Protein AF-A0A8J2TPW9-F1 (afdb_monomer_lite)

Foldseek 3Di:
DDDDPPDPQPQDQAPCNVLLVVLVVLCVVVVHDQQNLCVQLVHDPCPNVCCSSLVAPDDPVSSVSSQVSSVHDDDDDDDVPPDPPPPDPRPHSDHPPPPPPPPPPPDD

Organism: NCBI:txid1247562

Sequence (108 aa):
MTMKFNYPNKTRTDFLKDVVLLLIARRLELGITQDELNHTLGVADRLVSKWECGVRTPTSFHLYCWADALESMITITANDNSPPSISDEMEKAVNDNILFNVHHFTKE

pLDDT: mean 76.58, std 21.82, range [26.81, 97.94]

InterPro domains:
  IPR001387 Cro/C1-type, helix-turn-helix domain [PF01381] (25-70)
  IPR001387 Cro/C1-type, helix-turn-helix domain [PS50943] (23-59)
  IPR001387 Cro/C1-type, helix-turn-helix domain [cd00093] (23-71)
  IPR010982 Lambda repressor-like, DNA-binding domain superfamily [G3DSA:1.10.260.40] (22-75)
  IPR010982 Lambda repressor-like, DNA-binding domain superfamily [SSF47413] (18-71)

Structure (mmCIF, N/CA/C/O backbone):
data_AF-A0A8J2TPW9-F1
#
_entry.id   AF-A0A8J2TPW9-F1
#
loop_
_atom_site.group_PDB
_atom_site.id
_atom_site.type_symbol
_atom_site.label_atom_id
_atom_site.label_alt_id
_atom_site.label_comp_id
_atom_site.label_asym_id
_atom_site.label_entity_id
_atom_site.label_seq_id
_atom_site.pdbx_PDB_ins_code
_atom_site.Cartn_x
_atom_site.Cartn_y
_atom_site.Cartn_z
_atom_site.occupancy
_atom_site.B_iso_or_equiv
_atom_site.auth_seq_id
_atom_site.auth_comp_id
_atom_site.auth_asym_id
_atom_site.auth_atom_id
_atom_site.pdbx_PDB_model_num
ATOM 1 N N . MET A 1 1 ? 3.014 15.386 26.739 1.00 35.62 1 MET A N 1
ATOM 2 C CA . MET A 1 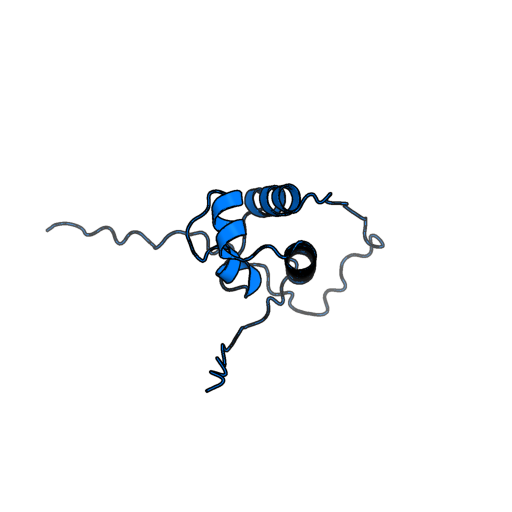1 ? 4.335 14.811 26.402 1.00 35.62 1 MET A CA 1
ATOM 3 C C . MET A 1 1 ? 4.252 14.230 25.003 1.00 35.62 1 MET A C 1
ATOM 5 O O . MET A 1 1 ? 3.612 13.206 24.820 1.00 35.62 1 MET A O 1
ATOM 9 N N . THR A 1 2 ? 4.821 14.906 24.010 1.00 35.25 2 THR A N 1
ATOM 10 C CA . THR A 1 2 ? 4.829 14.435 22.619 1.00 35.25 2 THR A CA 1
ATOM 11 C C . THR A 1 2 ? 6.065 13.558 22.442 1.00 35.25 2 THR A C 1
ATOM 13 O O . THR A 1 2 ? 7.175 14.073 22.316 1.00 35.25 2 THR A O 1
ATOM 16 N N . MET A 1 3 ? 5.903 12.236 22.528 1.00 33.81 3 MET A N 1
ATOM 17 C CA . MET A 1 3 ? 6.996 11.299 22.257 1.00 33.81 3 MET A CA 1
ATOM 18 C C . MET A 1 3 ? 7.374 11.401 20.776 1.00 33.81 3 MET A C 1
ATOM 20 O O . MET A 1 3 ? 6.643 10.940 19.903 1.00 33.81 3 MET A O 1
ATOM 24 N N . LYS A 1 4 ? 8.513 12.038 20.488 1.00 26.81 4 LYS A N 1
ATOM 25 C CA . LYS A 1 4 ? 9.141 12.000 19.167 1.00 26.81 4 LYS A CA 1
ATOM 26 C C . LYS A 1 4 ? 9.926 10.698 19.060 1.00 26.81 4 LYS A C 1
ATOM 28 O O . LYS A 1 4 ? 11.058 10.619 19.531 1.00 26.81 4 LYS A O 1
ATOM 33 N N . PHE A 1 5 ? 9.324 9.681 18.456 1.00 39.53 5 PHE A N 1
ATOM 34 C CA . PHE A 1 5 ? 10.060 8.484 18.077 1.00 39.53 5 PHE A CA 1
ATOM 35 C C . PHE A 1 5 ? 10.947 8.802 16.869 1.00 39.53 5 PHE A C 1
ATOM 37 O O . PHE A 1 5 ? 10.466 8.938 15.746 1.00 39.53 5 PHE A O 1
ATOM 44 N N . ASN A 1 6 ? 12.248 8.950 17.109 1.00 38.97 6 ASN A N 1
ATOM 45 C CA . ASN A 1 6 ? 13.246 9.013 16.049 1.00 38.97 6 ASN A CA 1
ATOM 46 C C . ASN A 1 6 ? 13.602 7.578 15.637 1.00 38.97 6 ASN A C 1
ATOM 48 O O . ASN A 1 6 ? 14.536 6.986 16.177 1.00 38.97 6 ASN A O 1
ATOM 52 N N . TYR A 1 7 ? 12.805 6.992 14.745 1.00 46.09 7 TYR A N 1
ATOM 53 C CA . TYR A 1 7 ? 13.157 5.724 14.113 1.00 46.09 7 TYR A CA 1
ATOM 54 C C . TYR A 1 7 ? 14.150 6.015 12.981 1.00 46.09 7 TYR A C 1
ATOM 56 O O . TYR A 1 7 ? 13.800 6.778 12.077 1.00 46.09 7 TYR A O 1
ATOM 64 N N . PRO A 1 8 ? 15.366 5.435 12.988 1.00 43.94 8 PRO A N 1
ATOM 65 C CA . PRO A 1 8 ? 16.301 5.539 11.875 1.00 43.94 8 PRO A CA 1
ATOM 66 C C . PRO A 1 8 ? 15.770 4.677 10.722 1.00 43.94 8 PRO A C 1
ATOM 68 O O . PRO A 1 8 ? 16.261 3.584 10.456 1.00 43.94 8 PRO A O 1
ATOM 71 N N . ASN A 1 9 ? 14.687 5.117 10.088 1.00 48.81 9 ASN A N 1
ATOM 72 C CA . ASN A 1 9 ? 14.089 4.402 8.977 1.00 48.81 9 ASN A CA 1
ATOM 73 C C . ASN A 1 9 ? 15.014 4.583 7.774 1.00 48.81 9 ASN A C 1
ATOM 75 O O . ASN A 1 9 ? 15.063 5.659 7.178 1.00 48.81 9 ASN A O 1
ATOM 79 N N . LYS A 1 10 ? 15.752 3.531 7.409 1.00 56.75 10 LYS A N 1
ATOM 80 C CA . LYS A 1 10 ? 16.218 3.382 6.030 1.00 56.75 10 LYS A CA 1
ATOM 81 C C . LYS A 1 10 ? 14.963 3.344 5.158 1.00 56.75 10 LYS A C 1
ATOM 83 O O . LYS A 1 10 ? 14.306 2.316 5.068 1.00 56.75 10 LYS A O 1
ATOM 88 N N . THR A 1 11 ? 14.593 4.469 4.562 1.00 61.19 11 THR A N 1
ATOM 89 C CA . THR A 1 11 ? 13.553 4.494 3.533 1.00 61.19 11 THR A CA 1
ATOM 90 C C . THR A 1 11 ? 13.990 3.569 2.400 1.00 61.19 11 THR A C 1
ATOM 92 O O . THR A 1 11 ? 15.140 3.650 1.971 1.00 61.19 11 THR A O 1
ATOM 95 N N . ARG A 1 12 ? 13.100 2.684 1.931 1.00 74.88 12 ARG A N 1
ATOM 96 C CA . ARG A 1 12 ? 13.381 1.776 0.810 1.00 74.88 12 ARG A CA 1
ATOM 97 C C . ARG A 1 12 ? 13.914 2.571 -0.391 1.00 74.88 12 ARG A C 1
ATOM 99 O O . ARG A 1 12 ? 13.319 3.579 -0.768 1.00 74.88 12 ARG A O 1
ATOM 106 N N . THR A 1 13 ? 15.030 2.130 -0.964 1.00 78.50 13 THR A N 1
ATOM 107 C CA . THR A 1 13 ? 15.717 2.755 -2.114 1.00 78.50 13 THR A CA 1
ATOM 108 C C . THR A 1 13 ? 15.672 1.898 -3.379 1.00 78.50 13 THR A C 1
ATOM 110 O O . THR A 1 13 ? 16.090 2.361 -4.435 1.00 78.50 13 THR A O 1
ATOM 113 N N . ASP A 1 14 ? 15.156 0.672 -3.284 1.00 79.69 14 ASP A N 1
ATOM 114 C CA . ASP A 1 14 ? 15.061 -0.270 -4.399 1.00 79.69 14 ASP A CA 1
ATOM 115 C C . ASP A 1 14 ? 13.830 -0.042 -5.297 1.00 79.69 14 ASP A C 1
ATOM 117 O O . ASP A 1 14 ? 12.999 0.834 -5.053 1.00 79.69 14 ASP A O 1
ATOM 121 N N . PHE A 1 15 ? 13.700 -0.880 -6.332 1.00 82.19 15 PHE A N 1
ATOM 122 C CA . PHE A 1 15 ? 12.615 -0.854 -7.322 1.00 82.19 15 PHE A CA 1
ATOM 123 C C . PHE A 1 15 ? 11.197 -0.806 -6.720 1.00 82.19 15 PHE A C 1
ATOM 125 O O . PHE A 1 15 ? 10.297 -0.226 -7.322 1.00 82.19 15 PHE A O 1
ATOM 132 N N . LEU A 1 16 ? 10.969 -1.391 -5.539 1.00 85.75 16 LEU A N 1
ATOM 133 C CA . LEU A 1 16 ? 9.648 -1.411 -4.904 1.00 85.75 16 LEU A CA 1
ATOM 134 C C . LEU A 1 16 ? 9.323 -0.133 -4.130 1.00 85.75 16 LEU A C 1
ATOM 136 O O . LEU A 1 16 ? 8.201 -0.014 -3.640 1.00 85.75 16 LEU A O 1
ATOM 140 N N . LYS A 1 17 ? 10.262 0.814 -3.998 1.00 86.19 17 LYS A N 1
ATOM 141 C CA . LYS A 1 17 ? 10.051 2.070 -3.266 1.00 86.19 17 LYS A CA 1
ATOM 142 C C . LYS A 1 17 ? 8.752 2.755 -3.685 1.00 86.19 17 LYS A C 1
ATOM 144 O O . LYS A 1 17 ? 7.906 3.015 -2.833 1.00 86.19 17 LYS A O 1
ATOM 149 N N . ASP A 1 18 ? 8.584 3.008 -4.978 1.00 88.56 18 ASP A N 1
ATOM 150 C CA . ASP A 1 18 ? 7.438 3.774 -5.475 1.00 88.56 18 ASP A CA 1
ATOM 151 C C . ASP A 1 18 ? 6.133 2.985 -5.326 1.00 88.56 18 ASP A C 1
ATOM 153 O O . ASP A 1 18 ? 5.118 3.539 -4.910 1.00 88.56 18 ASP A O 1
ATOM 157 N N . VAL A 1 19 ? 6.176 1.668 -5.552 1.00 91.56 19 VAL A N 1
ATOM 158 C CA . VAL A 1 19 ? 5.028 0.772 -5.341 1.00 91.56 19 VAL A CA 1
ATOM 159 C C . VAL A 1 19 ? 4.566 0.809 -3.881 1.00 91.56 19 VAL A C 1
ATOM 161 O O . VAL A 1 19 ? 3.383 0.996 -3.610 1.00 91.56 19 VAL A O 1
ATOM 164 N N . VAL A 1 20 ? 5.493 0.670 -2.929 1.00 92.38 20 VAL A N 1
ATOM 165 C CA . VAL A 1 20 ? 5.178 0.691 -1.493 1.00 92.38 20 VAL A CA 1
ATOM 166 C C . VAL A 1 20 ? 4.649 2.063 -1.070 1.00 92.38 20 VAL A C 1
ATOM 168 O O . VAL A 1 20 ? 3.680 2.126 -0.319 1.00 92.38 20 VAL A O 1
ATOM 171 N N . LEU A 1 21 ? 5.221 3.161 -1.575 1.00 91.62 21 LEU A N 1
ATOM 172 C CA . LEU A 1 21 ? 4.736 4.512 -1.271 1.00 91.62 21 LEU A CA 1
ATOM 173 C C . LEU A 1 21 ? 3.301 4.745 -1.759 1.00 91.62 21 LEU A C 1
ATOM 175 O O . LEU A 1 21 ? 2.510 5.339 -1.027 1.00 91.62 21 LEU A O 1
ATOM 179 N N . LEU A 1 22 ? 2.947 4.246 -2.947 1.00 94.44 22 LEU A N 1
ATOM 180 C CA . LEU A 1 22 ? 1.577 4.321 -3.465 1.00 94.44 22 LEU A CA 1
ATOM 181 C C . LEU A 1 22 ? 0.591 3.540 -2.584 1.00 94.44 22 LEU A C 1
ATOM 183 O O . LEU A 1 22 ? -0.478 4.053 -2.257 1.00 94.44 22 LEU A O 1
ATOM 187 N N . LEU A 1 23 ? 0.963 2.335 -2.138 1.00 95.94 23 LEU A N 1
ATOM 188 C CA . LEU A 1 23 ? 0.131 1.525 -1.239 1.00 95.94 23 LEU A CA 1
ATOM 189 C C . LEU A 1 23 ? -0.035 2.177 0.145 1.00 95.94 23 LEU A C 1
ATOM 191 O O . LEU A 1 23 ? -1.135 2.174 0.698 1.00 95.94 23 LEU A O 1
ATOM 195 N N . ILE A 1 24 ? 1.024 2.788 0.691 1.00 95.88 24 ILE A N 1
ATOM 196 C CA . ILE A 1 24 ? 0.957 3.553 1.949 1.00 95.88 24 ILE A CA 1
ATOM 197 C C . ILE A 1 24 ? 0.007 4.738 1.803 1.00 95.88 24 ILE A C 1
ATOM 199 O O . ILE A 1 24 ? -0.864 4.931 2.651 1.00 95.88 24 ILE A O 1
ATOM 203 N N . ALA A 1 25 ? 0.171 5.531 0.741 1.00 95.50 25 ALA A N 1
ATOM 204 C CA . ALA A 1 25 ? -0.677 6.688 0.486 1.00 95.50 25 ALA A CA 1
ATOM 205 C C . ALA A 1 25 ? -2.148 6.268 0.413 1.00 95.50 25 ALA A C 1
ATOM 207 O O . ALA A 1 25 ? -2.983 6.829 1.121 1.00 95.50 25 ALA A O 1
ATOM 208 N N . ARG A 1 26 ? -2.442 5.197 -0.331 1.00 97.56 26 ARG A N 1
ATOM 209 C CA . ARG A 1 26 ? -3.798 4.668 -0.450 1.00 97.56 26 ARG A CA 1
ATOM 210 C C . ARG A 1 26 ? -4.373 4.175 0.879 1.00 97.56 26 ARG A C 1
ATOM 212 O O . ARG A 1 26 ? -5.523 4.465 1.193 1.00 97.56 26 ARG A O 1
ATOM 219 N N . ARG A 1 27 ? -3.582 3.471 1.694 1.00 97.75 27 ARG A N 1
ATOM 220 C CA . ARG A 1 27 ? -4.000 3.060 3.045 1.00 97.75 27 ARG A CA 1
ATOM 221 C C . ARG A 1 27 ? -4.384 4.271 3.900 1.00 97.75 27 ARG A C 1
ATOM 223 O O . ARG A 1 27 ? -5.397 4.234 4.595 1.00 97.75 27 ARG A O 1
ATOM 230 N N . LEU A 1 28 ? -3.576 5.330 3.851 1.00 96.44 28 LEU A N 1
ATOM 231 C CA . LEU A 1 28 ? -3.822 6.562 4.600 1.00 96.44 28 LEU A CA 1
ATOM 232 C C . LEU A 1 28 ? -5.076 7.300 4.106 1.00 96.44 28 LEU A C 1
ATOM 234 O O . LEU A 1 28 ? -5.823 7.806 4.938 1.00 96.44 28 LEU A O 1
ATOM 238 N N . GLU A 1 29 ? -5.342 7.319 2.797 1.00 97.94 29 GLU A N 1
ATOM 239 C CA . GLU A 1 29 ? -6.585 7.867 2.224 1.00 97.94 29 GLU A CA 1
ATOM 240 C C . GLU A 1 29 ? -7.836 7.145 2.735 1.00 97.94 29 GLU A C 1
ATOM 242 O O . GLU A 1 29 ? -8.849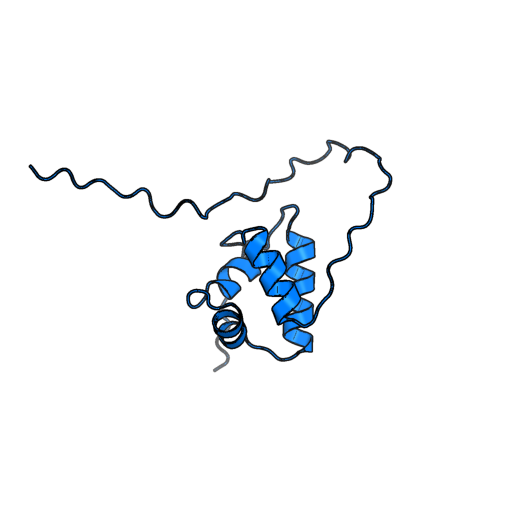 7.783 3.010 1.00 97.94 29 GLU A O 1
ATOM 247 N N . LEU A 1 30 ? -7.757 5.820 2.884 1.00 97.38 30 LEU A N 1
ATOM 248 C CA . LEU A 1 30 ? -8.841 4.996 3.421 1.00 97.38 30 LEU A CA 1
ATOM 249 C C . LEU A 1 30 ? -8.957 5.072 4.953 1.00 97.38 30 LEU A C 1
ATOM 251 O O . LEU A 1 30 ? -9.901 4.531 5.521 1.00 97.38 30 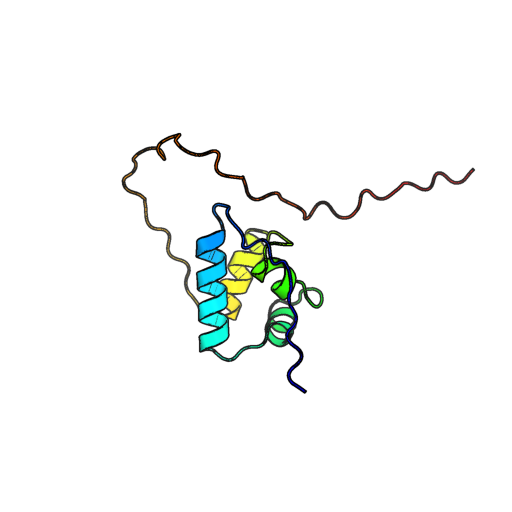LEU A O 1
ATOM 255 N N . GLY A 1 31 ? -8.010 5.722 5.638 1.00 97.50 31 GLY A N 1
ATOM 256 C CA . GLY A 1 31 ? -7.992 5.817 7.099 1.00 97.50 31 GLY A CA 1
ATOM 257 C C . GLY A 1 31 ? -7.701 4.494 7.817 1.00 97.50 31 GLY A C 1
ATOM 258 O O . GLY A 1 31 ? -7.924 4.405 9.021 1.00 97.50 31 GLY A O 1
ATOM 259 N N . ILE A 1 32 ? -7.191 3.485 7.105 1.00 97.06 32 ILE A N 1
ATOM 260 C CA . ILE A 1 32 ? -6.906 2.149 7.643 1.00 97.06 32 ILE A CA 1
ATOM 261 C C . ILE A 1 32 ? -5.571 2.175 8.398 1.00 97.06 32 ILE A C 1
ATOM 263 O O . ILE A 1 32 ? -4.557 2.673 7.900 1.00 97.06 32 ILE A O 1
ATOM 267 N N . THR A 1 33 ? -5.519 1.620 9.602 1.00 97.38 33 THR A N 1
ATOM 268 C CA . THR A 1 33 ? -4.284 1.477 10.386 1.00 97.38 33 THR A CA 1
ATOM 269 C C . THR A 1 33 ? -3.419 0.312 9.889 1.00 97.38 33 THR A C 1
ATOM 271 O O . THR A 1 33 ? -3.871 -0.583 9.178 1.00 97.38 33 THR A O 1
ATOM 274 N N . GLN A 1 34 ? -2.137 0.293 10.271 1.00 96.44 34 GLN A N 1
ATOM 275 C CA . GLN A 1 34 ? -1.248 -0.827 9.930 1.00 96.44 34 GLN A CA 1
ATOM 276 C C . GLN A 1 34 ? -1.731 -2.159 10.535 1.00 96.44 34 GLN A C 1
ATOM 278 O O . GLN A 1 34 ? -1.562 -3.200 9.904 1.00 96.44 34 GLN A O 1
ATOM 283 N N . ASP A 1 35 ? -2.331 -2.134 11.730 1.00 96.94 35 ASP A N 1
ATOM 284 C CA . ASP A 1 35 ? -2.836 -3.335 12.407 1.00 96.94 35 ASP A CA 1
ATOM 285 C C . ASP A 1 35 ? -4.130 -3.853 11.776 1.00 96.94 35 ASP A C 1
ATOM 287 O O . ASP A 1 35 ? -4.232 -5.049 11.504 1.00 96.94 35 ASP A O 1
ATOM 291 N N . GLU A 1 36 ? -5.069 -2.968 11.432 1.00 97.62 36 GLU A N 1
ATOM 292 C CA . GLU A 1 36 ? -6.263 -3.351 10.666 1.00 97.62 36 GLU A CA 1
ATOM 293 C C . GLU A 1 36 ? -5.885 -3.982 9.325 1.00 97.62 36 GLU A C 1
ATOM 295 O O . GLU A 1 36 ? -6.466 -4.992 8.919 1.00 97.62 36 GLU A O 1
ATOM 300 N N . LEU A 1 37 ? -4.862 -3.444 8.655 1.00 97.62 37 LEU A N 1
ATOM 301 C CA . LEU A 1 37 ? -4.370 -4.028 7.417 1.00 97.62 37 LEU A CA 1
ATOM 302 C C . LEU A 1 37 ? -3.671 -5.380 7.644 1.00 97.62 37 LEU A C 1
ATOM 304 O O . LEU A 1 37 ? -3.894 -6.293 6.854 1.00 97.62 37 LEU A O 1
ATOM 308 N N . ASN A 1 38 ? -2.884 -5.559 8.717 1.00 97.19 38 ASN A N 1
ATOM 309 C CA . ASN A 1 38 ? -2.312 -6.875 9.052 1.00 97.19 38 ASN A CA 1
ATOM 310 C C . ASN A 1 38 ? -3.422 -7.933 9.171 1.00 97.19 38 ASN A C 1
ATOM 312 O O . ASN A 1 38 ? -3.305 -9.022 8.610 1.00 97.19 38 ASN A O 1
ATOM 316 N N . HIS A 1 39 ? -4.512 -7.593 9.865 1.00 96.62 39 HIS A N 1
ATOM 317 C CA . HIS A 1 39 ? -5.659 -8.482 10.043 1.00 96.62 39 HIS A CA 1
ATOM 318 C C . HIS A 1 39 ? -6.400 -8.749 8.734 1.00 96.62 39 HIS A C 1
ATOM 320 O O . HIS A 1 39 ? -6.708 -9.901 8.438 1.00 96.62 39 HIS A O 1
ATOM 326 N N . THR A 1 40 ? -6.621 -7.715 7.922 1.00 96.56 40 THR A N 1
ATOM 327 C CA . THR A 1 40 ? -7.278 -7.841 6.611 1.00 96.56 40 THR A CA 1
ATOM 328 C C . THR A 1 40 ? -6.487 -8.756 5.675 1.00 96.56 40 THR A C 1
ATOM 330 O O . THR A 1 40 ? -7.063 -9.587 4.980 1.00 96.56 40 THR A O 1
ATOM 333 N N . LEU A 1 41 ? -5.156 -8.657 5.698 1.00 95.75 41 LEU A N 1
ATOM 334 C CA . LEU A 1 41 ? -4.265 -9.498 4.897 1.00 95.75 41 LEU A CA 1
ATOM 335 C C . LEU A 1 41 ? -4.037 -10.896 5.489 1.00 95.75 41 LEU A C 1
ATOM 337 O O . LEU A 1 41 ? -3.423 -11.735 4.831 1.00 95.75 41 LEU A O 1
ATOM 341 N N . GLY A 1 42 ? -4.485 -11.154 6.721 1.00 94.88 42 GLY A N 1
ATOM 342 C CA . GLY A 1 42 ? -4.231 -12.415 7.418 1.00 94.88 42 GLY A CA 1
ATOM 343 C C . GLY A 1 42 ? -2.745 -12.669 7.696 1.00 94.88 42 GLY A C 1
ATOM 344 O O . GLY A 1 42 ? -2.305 -13.819 7.693 1.00 94.88 42 GLY A O 1
ATOM 345 N N . VAL A 1 43 ? -1.957 -11.609 7.906 1.00 94.88 43 VAL A N 1
ATOM 346 C CA . VAL A 1 43 ? -0.512 -11.700 8.159 1.00 94.88 43 VAL A CA 1
ATOM 347 C C . VAL A 1 43 ? -0.163 -11.443 9.623 1.00 94.88 43 VAL A C 1
ATOM 349 O O . VAL A 1 43 ? -0.966 -10.933 10.398 1.00 94.88 43 VAL A O 1
ATOM 352 N N . ALA A 1 44 ? 1.066 -11.800 10.005 1.00 93.19 44 ALA A N 1
ATOM 353 C CA . ALA A 1 44 ? 1.563 -11.585 11.359 1.00 93.19 44 ALA A CA 1
ATOM 354 C C . ALA A 1 44 ? 1.584 -10.097 11.750 1.00 93.19 44 ALA A C 1
ATOM 356 O O . ALA A 1 44 ? 1.864 -9.223 10.924 1.00 93.19 44 ALA A O 1
ATOM 357 N N . ASP A 1 45 ? 1.392 -9.828 13.041 1.00 90.81 45 ASP A N 1
ATOM 358 C CA . ASP A 1 45 ? 1.425 -8.474 13.587 1.00 90.81 45 ASP A CA 1
ATOM 359 C C . ASP A 1 45 ? 2.724 -7.738 13.226 1.00 90.81 45 ASP A C 1
ATOM 361 O O . ASP A 1 45 ? 3.832 -8.296 13.231 1.00 90.81 45 ASP A O 1
ATOM 365 N N . ARG A 1 46 ? 2.588 -6.439 12.941 1.00 90.00 46 ARG A N 1
ATOM 366 C CA . ARG A 1 46 ? 3.673 -5.532 12.527 1.00 90.00 46 ARG A CA 1
ATOM 367 C C . ARG A 1 46 ? 4.352 -5.903 11.205 1.00 90.00 46 ARG A C 1
ATOM 369 O O . ARG A 1 46 ? 5.374 -5.292 10.883 1.00 90.00 46 ARG A O 1
ATOM 376 N N . LEU A 1 47 ? 3.842 -6.865 10.430 1.00 92.50 47 LEU A N 1
ATOM 377 C CA . LEU A 1 47 ? 4.452 -7.211 9.147 1.00 92.50 47 LEU A CA 1
ATOM 378 C C . LEU A 1 47 ? 4.295 -6.079 8.127 1.00 92.50 47 LEU A C 1
ATOM 380 O O . LEU A 1 47 ? 5.293 -5.684 7.528 1.00 92.50 47 LEU A O 1
ATOM 384 N N . VAL A 1 48 ? 3.105 -5.475 8.033 1.00 94.31 48 VAL A N 1
ATOM 385 C CA . VAL A 1 48 ? 2.862 -4.270 7.221 1.00 94.31 48 VAL A CA 1
ATOM 386 C C . VAL A 1 48 ? 3.823 -3.149 7.612 1.00 94.31 48 VAL A C 1
ATOM 388 O O . VAL A 1 48 ? 4.476 -2.577 6.750 1.00 94.31 48 VAL A O 1
ATOM 391 N N . SER A 1 49 ? 4.000 -2.886 8.911 1.00 91.75 49 SER A N 1
ATOM 392 C CA . SER A 1 49 ? 4.935 -1.859 9.398 1.00 91.75 49 SER A CA 1
ATOM 393 C C . SER A 1 49 ? 6.361 -2.083 8.877 1.00 91.75 49 SER A C 1
ATOM 395 O O . SER A 1 49 ? 7.002 -1.150 8.398 1.00 91.75 49 SER A O 1
ATOM 397 N N . LYS A 1 50 ? 6.836 -3.340 8.891 1.00 89.25 50 LYS A N 1
ATOM 398 C CA . LYS A 1 50 ? 8.154 -3.718 8.352 1.00 89.25 50 LYS A CA 1
ATOM 399 C C . LYS A 1 50 ? 8.240 -3.555 6.835 1.00 89.25 50 LYS A C 1
ATOM 401 O O . LYS A 1 50 ? 9.317 -3.234 6.338 1.00 89.25 50 LYS A O 1
ATOM 406 N N . TRP A 1 51 ? 7.152 -3.792 6.105 1.00 92.12 51 TRP A N 1
ATOM 407 C CA . TRP A 1 51 ? 7.106 -3.534 4.666 1.00 92.12 51 TRP A CA 1
ATOM 408 C C . TRP A 1 51 ? 7.162 -2.037 4.365 1.00 92.12 51 TRP A C 1
ATOM 410 O O . TRP A 1 51 ? 7.980 -1.618 3.546 1.00 92.12 51 TRP A O 1
ATOM 420 N N . GLU A 1 52 ? 6.364 -1.231 5.070 1.00 91.50 52 GLU A N 1
ATOM 421 C CA . GLU A 1 52 ? 6.291 0.221 4.874 1.00 91.50 52 GLU A CA 1
ATOM 422 C C . GLU A 1 52 ? 7.625 0.919 5.160 1.00 91.50 52 GLU A C 1
ATOM 424 O O . GLU A 1 52 ? 8.012 1.836 4.438 1.00 91.50 52 GLU A O 1
ATOM 429 N N . CYS A 1 53 ? 8.367 0.467 6.176 1.00 85.38 53 CYS A N 1
ATOM 430 C CA . CYS A 1 53 ? 9.688 1.013 6.495 1.00 85.38 53 CYS A CA 1
ATOM 431 C C . CYS A 1 53 ? 10.848 0.309 5.775 1.00 85.38 53 CYS A C 1
ATOM 433 O O . CYS A 1 53 ? 12.004 0.599 6.068 1.00 85.38 53 CYS A O 1
ATOM 435 N N . GLY A 1 54 ? 10.571 -0.624 4.856 1.00 82.00 54 GLY A N 1
ATOM 436 C CA . GLY A 1 54 ? 11.600 -1.310 4.068 1.00 82.00 54 GLY A CA 1
ATOM 437 C C . GLY A 1 54 ? 12.461 -2.316 4.841 1.00 82.00 54 GLY A C 1
ATOM 438 O O . GLY A 1 54 ? 13.393 -2.870 4.270 1.00 82.00 54 GLY A O 1
ATOM 439 N N . VAL A 1 55 ? 12.145 -2.597 6.110 1.00 84.62 55 VAL A N 1
ATOM 440 C CA . VAL A 1 55 ? 12.822 -3.625 6.921 1.00 84.62 55 VAL A CA 1
ATOM 441 C C . VAL A 1 55 ? 12.573 -5.027 6.377 1.00 84.62 55 VAL A C 1
ATOM 443 O O . VAL A 1 55 ? 13.421 -5.893 6.565 1.00 84.62 55 VAL A O 1
ATOM 446 N N . ARG A 1 56 ? 11.410 -5.254 5.751 1.00 86.12 56 ARG A N 1
ATOM 447 C CA . ARG A 1 56 ? 11.051 -6.504 5.072 1.00 86.12 56 ARG A CA 1
ATOM 448 C C . ARG A 1 56 ? 10.562 -6.246 3.661 1.00 86.12 56 ARG A C 1
ATOM 450 O O . ARG A 1 56 ? 9.885 -5.249 3.409 1.00 86.12 56 ARG A O 1
ATOM 457 N N . THR A 1 57 ? 10.863 -7.165 2.752 1.00 87.88 57 THR A N 1
ATOM 458 C CA . THR A 1 57 ? 10.345 -7.144 1.383 1.00 87.88 57 THR A CA 1
ATOM 459 C C . THR A 1 57 ? 9.092 -8.015 1.272 1.00 87.88 57 THR A C 1
ATOM 461 O O . THR A 1 57 ? 9.160 -9.222 1.536 1.00 87.88 57 THR A O 1
ATOM 464 N N . PRO A 1 58 ? 7.931 -7.441 0.893 1.00 90.44 58 PRO A N 1
ATOM 465 C CA . PRO A 1 58 ? 6.750 -8.244 0.613 1.00 90.44 58 PRO A CA 1
ATOM 466 C C . PRO A 1 58 ? 7.017 -9.152 -0.591 1.00 90.44 58 PRO A C 1
ATOM 468 O O . PRO A 1 58 ? 7.705 -8.779 -1.542 1.00 90.44 58 PRO A O 1
ATOM 471 N N . THR A 1 59 ? 6.460 -10.360 -0.562 1.00 91.06 59 THR A N 1
ATOM 472 C CA . THR A 1 59 ? 6.436 -11.215 -1.755 1.00 91.06 59 THR A CA 1
ATOM 473 C C . THR A 1 59 ? 5.509 -10.597 -2.805 1.00 91.06 59 THR A C 1
ATOM 475 O O . THR A 1 59 ? 4.647 -9.778 -2.481 1.00 91.06 59 THR A O 1
ATOM 478 N N . SER A 1 60 ? 5.631 -11.018 -4.065 1.00 90.00 60 SER A N 1
ATOM 479 C CA . SER A 1 60 ? 4.711 -10.586 -5.128 1.00 90.00 60 SER A CA 1
ATOM 480 C C . SER A 1 60 ? 3.248 -10.906 -4.800 1.00 90.00 60 SER A C 1
ATOM 482 O O . SER A 1 60 ? 2.371 -10.084 -5.045 1.00 90.00 60 SER A O 1
ATOM 484 N N . PHE A 1 61 ? 2.993 -12.062 -4.181 1.00 93.25 61 PHE A N 1
ATOM 485 C CA . PHE A 1 61 ? 1.665 -12.432 -3.692 1.00 93.25 61 PHE A CA 1
ATOM 486 C C . PHE A 1 61 ? 1.143 -11.444 -2.639 1.00 93.25 61 PHE A C 1
ATOM 488 O O . PHE A 1 61 ? 0.026 -10.956 -2.763 1.00 93.25 61 PHE A O 1
ATOM 495 N N . HIS A 1 62 ? 1.965 -11.080 -1.647 1.00 94.44 62 HIS A N 1
ATOM 496 C CA . HIS A 1 62 ? 1.562 -10.099 -0.637 1.00 94.44 62 HIS A CA 1
ATOM 497 C C . HIS A 1 62 ? 1.306 -8.711 -1.233 1.00 94.44 62 HIS A C 1
ATOM 499 O O . HIS A 1 62 ? 0.383 -8.042 -0.788 1.00 94.44 62 HIS A O 1
ATOM 505 N N . LEU A 1 63 ? 2.069 -8.286 -2.247 1.00 93.94 63 LEU A N 1
ATOM 506 C CA . LEU A 1 63 ? 1.802 -7.024 -2.951 1.00 93.94 63 LEU A CA 1
ATOM 507 C C . LEU A 1 63 ? 0.435 -7.033 -3.645 1.00 93.94 63 LEU A C 1
ATOM 509 O O . LEU A 1 63 ? -0.288 -6.043 -3.570 1.00 93.94 63 LEU A O 1
ATOM 513 N N . TYR A 1 64 ? 0.067 -8.151 -4.278 1.00 94.44 64 TYR A N 1
ATOM 514 C CA . TYR A 1 64 ? -1.253 -8.314 -4.888 1.00 94.44 64 TYR A CA 1
ATOM 515 C C . TYR A 1 64 ? -2.370 -8.241 -3.840 1.00 94.44 64 TYR A C 1
ATOM 517 O O . TYR A 1 64 ? -3.289 -7.439 -3.984 1.00 94.44 64 TYR A O 1
ATOM 525 N N . CYS A 1 65 ? -2.260 -9.014 -2.754 1.00 96.25 65 CYS A N 1
ATOM 526 C CA . CYS A 1 65 ? -3.249 -8.992 -1.674 1.00 96.25 65 CYS A CA 1
ATOM 527 C C . CYS A 1 65 ? -3.350 -7.618 -1.004 1.00 96.25 65 CYS A C 1
ATOM 529 O O . CYS A 1 65 ? -4.437 -7.203 -0.621 1.00 96.25 65 CYS A O 1
ATOM 531 N N . TRP A 1 66 ? -2.234 -6.898 -0.874 1.00 96.94 66 TRP A N 1
ATOM 532 C CA . TRP A 1 66 ? -2.224 -5.544 -0.328 1.00 96.94 66 TRP A CA 1
ATOM 533 C C . TRP A 1 66 ? -3.009 -4.578 -1.218 1.00 96.94 66 TRP A C 1
ATOM 535 O O . TRP A 1 66 ? -3.864 -3.859 -0.712 1.00 96.94 66 TRP A O 1
ATOM 545 N N . ALA A 1 67 ? -2.785 -4.586 -2.533 1.00 97.06 67 ALA A N 1
ATOM 546 C CA . ALA A 1 67 ? -3.562 -3.745 -3.443 1.00 97.06 67 ALA A CA 1
ATOM 547 C C . ALA A 1 67 ? -5.065 -4.079 -3.405 1.00 97.06 67 ALA A C 1
ATOM 549 O O . ALA A 1 67 ? -5.887 -3.166 -3.328 1.00 97.06 67 ALA A O 1
ATOM 550 N N . ASP A 1 68 ? -5.411 -5.368 -3.391 1.00 96.88 68 ASP A N 1
ATOM 551 C CA . ASP A 1 68 ? -6.797 -5.844 -3.304 1.00 96.88 68 ASP A CA 1
ATOM 552 C C . ASP A 1 68 ? -7.480 -5.394 -1.998 1.00 96.88 68 ASP A C 1
ATOM 554 O O . ASP A 1 68 ? -8.552 -4.793 -2.028 1.00 96.88 68 ASP A O 1
ATOM 558 N N . ALA A 1 69 ? -6.804 -5.552 -0.853 1.00 97.38 69 ALA A N 1
ATOM 559 C CA . ALA A 1 69 ? -7.291 -5.109 0.458 1.00 97.38 69 ALA A CA 1
ATOM 560 C C . ALA A 1 69 ? -7.477 -3.586 0.578 1.00 97.38 69 ALA A C 1
ATOM 562 O O . ALA A 1 69 ? -8.165 -3.115 1.481 1.00 97.38 69 ALA A O 1
ATOM 563 N N . LEU A 1 70 ? -6.851 -2.811 -0.310 1.00 97.56 70 LEU A N 1
ATOM 564 C CA . LEU A 1 70 ? -6.996 -1.359 -0.402 1.00 97.56 70 LEU A CA 1
ATOM 565 C C . LEU A 1 70 ? -7.947 -0.931 -1.529 1.00 97.56 70 LEU A C 1
ATOM 567 O O . LEU A 1 70 ? -7.898 0.224 -1.973 1.00 97.56 70 LEU A O 1
ATOM 571 N N . GLU A 1 71 ? -8.771 -1.857 -2.025 1.00 96.56 71 GLU A N 1
ATOM 572 C CA . GLU A 1 71 ? -9.759 -1.629 -3.084 1.00 96.56 71 GLU A CA 1
ATOM 573 C C . GLU A 1 71 ? -9.129 -0.957 -4.313 1.00 96.56 71 GLU A C 1
ATOM 575 O O . GLU A 1 71 ? -9.644 0.020 -4.863 1.00 96.56 71 GLU A O 1
ATOM 580 N N . SER A 1 72 ? -7.938 -1.427 -4.691 1.00 95.88 72 SER A N 1
ATOM 581 C CA . SER A 1 72 ? -7.097 -0.790 -5.702 1.00 95.88 72 SER A CA 1
ATOM 582 C C . SER A 1 72 ? -6.784 -1.721 -6.866 1.00 95.88 72 SER A C 1
ATOM 584 O O . SER A 1 72 ? -6.649 -2.932 -6.717 1.00 95.88 72 SER A O 1
ATOM 586 N N . MET A 1 73 ? -6.615 -1.129 -8.048 1.00 93.56 73 MET A N 1
ATOM 587 C CA . MET A 1 73 ? -6.200 -1.821 -9.267 1.00 93.56 73 MET A CA 1
ATOM 588 C C . MET A 1 73 ? -4.715 -1.567 -9.538 1.00 93.56 73 MET A C 1
ATOM 590 O O . MET A 1 73 ? -4.256 -0.428 -9.473 1.00 93.56 73 MET A O 1
ATOM 594 N N . ILE A 1 74 ? -3.974 -2.619 -9.890 1.00 91.12 74 ILE A N 1
ATOM 595 C CA . ILE A 1 74 ? -2.583 -2.510 -10.344 1.00 91.12 74 ILE A CA 1
ATOM 596 C C . ILE A 1 74 ? -2.563 -2.376 -11.870 1.00 91.12 74 ILE A C 1
ATOM 598 O O . ILE A 1 74 ? -3.103 -3.227 -12.575 1.00 91.12 74 ILE A O 1
ATOM 602 N N . THR A 1 75 ? -1.875 -1.350 -12.374 1.00 90.81 75 THR A N 1
ATOM 603 C CA . THR A 1 75 ? -1.646 -1.134 -13.810 1.00 90.81 75 THR A CA 1
ATOM 604 C C . THR A 1 75 ? -0.164 -1.286 -14.131 1.00 90.81 75 THR A C 1
ATOM 606 O O . THR A 1 75 ? 0.689 -0.776 -13.406 1.00 90.81 75 THR A O 1
ATOM 609 N N . ILE A 1 76 ? 0.146 -1.965 -15.237 1.00 87.00 76 ILE A N 1
ATOM 610 C CA . ILE A 1 76 ? 1.505 -2.072 -15.774 1.00 87.00 76 ILE A CA 1
ATOM 611 C C . ILE A 1 76 ? 1.615 -1.130 -16.968 1.00 87.00 76 ILE A C 1
ATOM 613 O O . ILE A 1 76 ? 0.899 -1.288 -17.956 1.00 87.00 76 ILE A O 1
ATOM 617 N N . THR A 1 77 ? 2.541 -0.181 -16.885 1.00 85.19 77 THR A N 1
ATOM 618 C CA . THR A 1 77 ? 2.856 0.740 -17.978 1.00 85.19 77 THR A CA 1
ATOM 619 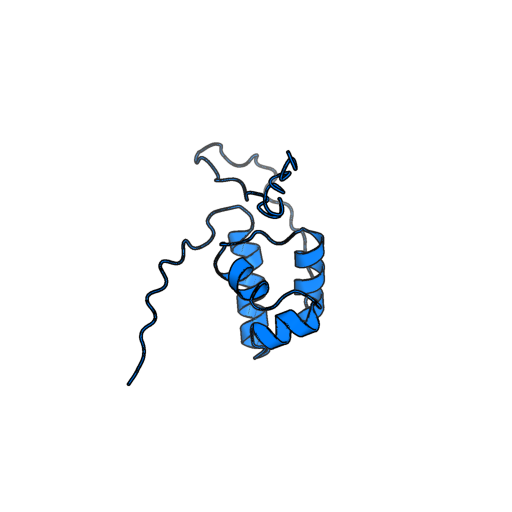C C . THR A 1 77 ? 4.257 0.425 -18.476 1.00 85.19 77 THR A C 1
ATOM 621 O O . THR A 1 77 ? 5.190 0.340 -17.676 1.00 85.19 77 THR A O 1
ATOM 624 N N . ALA A 1 78 ? 4.410 0.229 -19.787 1.00 82.88 78 ALA A N 1
ATOM 625 C CA . ALA A 1 78 ? 5.734 0.091 -20.377 1.00 82.88 78 ALA A CA 1
ATOM 626 C C . ALA A 1 78 ? 6.533 1.376 -20.129 1.00 82.88 78 ALA A C 1
ATOM 628 O O . ALA A 1 78 ? 5.996 2.481 -20.248 1.00 82.88 78 ALA A O 1
ATOM 629 N N . ASN A 1 79 ? 7.814 1.230 -19.795 1.00 76.88 79 ASN A N 1
ATOM 630 C CA . ASN A 1 79 ? 8.731 2.357 -19.888 1.00 76.88 79 ASN A CA 1
ATOM 631 C C . ASN A 1 79 ? 8.942 2.720 -21.371 1.00 76.88 79 ASN A C 1
ATOM 633 O O . ASN A 1 79 ? 8.350 2.128 -22.275 1.00 76.88 79 ASN A O 1
ATOM 637 N N . ASP A 1 80 ? 9.808 3.687 -21.637 1.00 83.62 80 ASP A N 1
ATOM 638 C CA . ASP A 1 80 ? 10.204 4.090 -22.990 1.00 83.62 80 ASP A CA 1
ATOM 639 C C . ASP A 1 80 ? 10.913 2.976 -23.798 1.00 83.62 80 ASP A C 1
ATOM 641 O O . ASP A 1 80 ? 11.384 3.227 -24.905 1.00 83.62 80 ASP A O 1
ATOM 645 N N . ASN A 1 81 ? 10.972 1.740 -23.276 1.00 69.38 81 ASN A N 1
ATOM 646 C CA . ASN A 1 81 ? 11.749 0.600 -23.764 1.00 69.38 81 ASN A CA 1
ATOM 647 C C . ASN A 1 81 ? 13.244 0.902 -23.908 1.00 69.38 81 ASN A C 1
ATOM 649 O O . ASN A 1 81 ? 13.990 0.085 -24.456 1.00 69.38 81 ASN A O 1
ATOM 653 N N . SER A 1 82 ? 13.703 2.039 -23.383 1.00 73.38 82 SER A N 1
ATOM 654 C CA . SER A 1 82 ? 15.118 2.278 -23.204 1.00 73.38 82 SER A CA 1
ATOM 655 C C . SER A 1 82 ? 15.571 1.356 -22.075 1.00 73.38 82 SER A C 1
ATOM 657 O O . SER A 1 82 ? 14.938 1.320 -21.011 1.00 73.38 82 SER A O 1
ATOM 659 N N . PRO A 1 83 ? 16.644 0.569 -22.265 1.00 60.06 83 P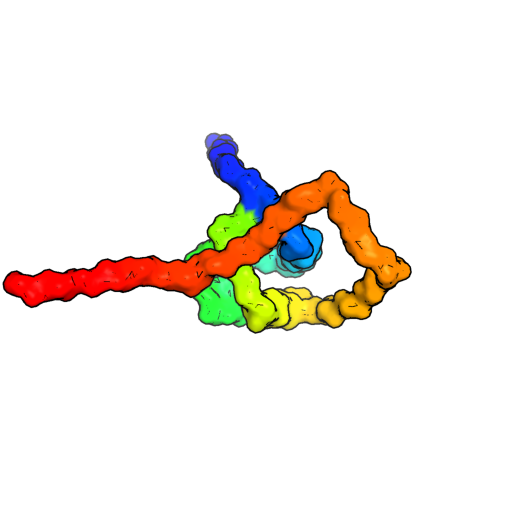RO A N 1
ATOM 660 C CA . PRO A 1 83 ? 17.245 -0.116 -21.136 1.00 60.06 83 PRO A CA 1
ATOM 661 C C . PRO A 1 83 ? 17.569 0.941 -20.070 1.00 60.06 83 PRO A C 1
ATOM 663 O O . PRO A 1 83 ? 18.053 2.017 -20.438 1.00 60.06 83 PRO A O 1
ATOM 666 N N . PRO A 1 84 ? 17.291 0.678 -18.777 1.00 61.56 84 PRO A N 1
ATOM 667 C CA . PRO A 1 84 ? 17.661 1.613 -17.724 1.00 61.56 84 PRO A CA 1
ATOM 668 C C . PRO A 1 84 ? 19.140 1.950 -17.906 1.00 61.56 84 PRO A C 1
ATOM 670 O O . PRO A 1 84 ? 19.967 1.039 -18.029 1.00 61.56 84 PRO A O 1
ATOM 673 N N . SER A 1 85 ? 19.465 3.243 -18.014 1.00 55.81 85 SER A N 1
ATOM 674 C CA . SER A 1 85 ? 20.855 3.671 -18.117 1.00 55.81 85 SER A CA 1
ATOM 675 C C . SER A 1 85 ? 21.587 3.085 -16.920 1.00 55.81 85 SER A C 1
ATOM 677 O O . SER A 1 85 ? 21.214 3.343 -15.777 1.00 55.81 85 SER A O 1
ATOM 679 N N . ILE A 1 86 ? 22.581 2.239 -17.183 1.00 52.53 86 ILE A N 1
ATOM 680 C CA . ILE A 1 86 ? 23.449 1.649 -16.166 1.00 52.53 86 ILE A CA 1
ATOM 681 C C . ILE A 1 86 ? 24.291 2.801 -15.601 1.00 52.53 86 ILE A C 1
ATOM 683 O O . ILE A 1 86 ? 25.426 3.000 -16.017 1.00 52.53 86 ILE A O 1
ATOM 687 N N . SER A 1 87 ? 23.706 3.648 -14.759 1.00 50.38 87 SER A N 1
ATOM 688 C CA . SER A 1 87 ? 24.389 4.799 -14.167 1.00 50.38 87 SER A CA 1
ATOM 689 C C . SER A 1 87 ? 24.407 4.767 -12.653 1.00 50.38 87 SER A C 1
ATOM 691 O O . SER A 1 87 ? 25.264 5.423 -12.086 1.00 50.38 87 SER A O 1
ATOM 693 N N . ASP A 1 88 ? 23.585 3.953 -11.994 1.00 47.59 88 ASP A N 1
ATOM 694 C CA . ASP A 1 88 ? 23.640 3.821 -10.543 1.00 47.59 88 ASP A CA 1
ATOM 695 C C . ASP A 1 88 ? 23.405 2.363 -10.160 1.00 47.59 88 ASP A C 1
ATOM 697 O O . ASP A 1 88 ? 22.536 1.686 -10.715 1.00 47.59 88 ASP A O 1
ATOM 701 N N . GLU A 1 89 ? 24.212 1.859 -9.233 1.00 53.25 89 GLU A N 1
ATOM 702 C CA . GLU A 1 89 ? 24.047 0.556 -8.597 1.00 53.25 89 GLU A CA 1
ATOM 703 C C . GLU A 1 89 ? 22.661 0.497 -7.931 1.00 53.25 89 GLU A C 1
ATOM 705 O O . GLU A 1 89 ? 22.507 0.826 -6.757 1.00 53.25 89 GLU A O 1
ATOM 710 N N . MET A 1 90 ? 21.615 0.127 -8.678 1.00 55.00 90 MET A N 1
ATOM 711 C CA . MET A 1 90 ? 20.293 -0.084 -8.097 1.00 55.00 90 MET A CA 1
ATOM 712 C C . MET A 1 90 ? 20.403 -1.231 -7.097 1.00 55.00 90 MET A C 1
ATOM 714 O O . MET A 1 90 ? 20.529 -2.400 -7.476 1.00 55.00 90 MET A O 1
ATOM 718 N N . GLU A 1 91 ? 20.357 -0.884 -5.813 1.00 60.81 91 GLU A N 1
ATOM 719 C CA . GLU A 1 91 ? 20.267 -1.836 -4.717 1.00 60.81 91 GLU A CA 1
ATOM 720 C C . GLU A 1 91 ? 19.034 -2.713 -4.979 1.00 60.81 91 GLU A C 1
ATOM 722 O O . GLU A 1 91 ? 17.897 -2.239 -5.021 1.00 60.81 91 GLU A O 1
ATOM 727 N N . LYS A 1 92 ? 19.258 -3.996 -5.285 1.00 59.38 92 LYS A N 1
ATOM 728 C CA . LYS A 1 92 ? 18.160 -4.931 -5.544 1.00 59.38 92 LYS A CA 1
ATOM 729 C C . LYS A 1 92 ? 17.402 -5.153 -4.243 1.00 59.38 92 LYS A C 1
ATOM 731 O O . LYS A 1 92 ? 18.020 -5.337 -3.196 1.00 59.38 92 LYS A O 1
ATOM 736 N N . ALA A 1 93 ? 16.076 -5.230 -4.327 1.00 57.38 93 ALA A N 1
ATOM 737 C CA . ALA A 1 93 ? 15.265 -5.655 -3.196 1.00 57.38 93 ALA A CA 1
ATOM 738 C C . ALA A 1 93 ? 15.748 -7.038 -2.727 1.00 57.38 93 ALA A C 1
ATOM 740 O O . ALA A 1 93 ? 15.687 -8.021 -3.471 1.00 57.38 93 ALA A O 1
ATOM 741 N N . VAL A 1 94 ? 16.264 -7.113 -1.501 1.00 60.91 94 VAL A N 1
ATOM 742 C CA . VAL A 1 94 ? 16.696 -8.379 -0.909 1.00 60.91 94 VAL A CA 1
ATOM 743 C C . VAL A 1 94 ? 15.448 -9.147 -0.488 1.00 60.91 94 VAL A C 1
ATOM 745 O O . VAL A 1 94 ? 14.597 -8.615 0.230 1.00 60.91 94 VAL A O 1
ATOM 748 N N . ASN A 1 95 ? 15.329 -10.399 -0.938 1.00 58.44 95 ASN A N 1
ATOM 749 C CA . ASN A 1 95 ? 14.336 -11.315 -0.392 1.00 58.44 95 ASN A CA 1
ATOM 750 C C . ASN A 1 95 ? 14.812 -11.784 0.984 1.00 58.44 95 ASN A C 1
ATOM 752 O O . ASN A 1 95 ? 15.602 -12.717 1.107 1.00 58.44 95 ASN A O 1
ATOM 756 N N . ASP A 1 96 ? 14.324 -11.120 2.016 1.00 65.00 96 ASP A N 1
ATOM 757 C CA . ASP A 1 96 ? 14.638 -11.394 3.409 1.00 65.00 96 ASP A CA 1
ATOM 758 C C . ASP A 1 96 ? 13.577 -12.275 4.095 1.00 65.00 96 ASP A C 1
ATOM 760 O O . ASP A 1 96 ? 13.563 -12.407 5.320 1.00 65.00 96 ASP A O 1
ATOM 764 N N . ASN A 1 97 ? 12.730 -12.945 3.297 1.00 52.91 97 ASN A N 1
ATOM 765 C CA . ASN A 1 97 ? 11.834 -14.019 3.745 1.00 52.91 97 ASN A CA 1
ATOM 766 C C . ASN A 1 97 ? 12.549 -15.367 3.923 1.00 52.91 97 ASN A C 1
ATOM 768 O O . ASN A 1 97 ? 11.883 -16.381 4.139 1.00 52.91 97 ASN A O 1
ATOM 772 N N . ILE A 1 98 ? 13.886 -15.410 3.857 1.00 50.06 98 ILE A N 1
ATOM 773 C CA . ILE A 1 98 ? 14.635 -16.550 4.390 1.00 50.06 98 ILE A CA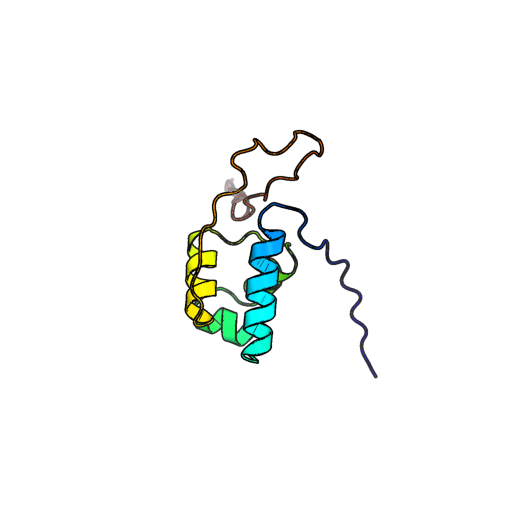 1
ATOM 774 C C . ILE A 1 98 ? 14.455 -16.494 5.907 1.00 50.06 98 ILE A C 1
ATOM 776 O O . ILE A 1 98 ? 15.186 -15.815 6.628 1.00 50.06 98 ILE A O 1
ATOM 780 N N . LEU A 1 99 ? 13.387 -17.152 6.365 1.00 41.38 99 LEU A N 1
ATOM 781 C CA . LEU A 1 99 ? 13.155 -17.519 7.752 1.00 41.38 99 LEU A CA 1
ATOM 782 C C . LEU A 1 99 ? 14.496 -17.958 8.333 1.00 41.38 99 LEU A C 1
ATOM 784 O O . LEU A 1 99 ? 15.158 -18.790 7.716 1.00 41.38 99 LEU A O 1
ATOM 788 N N . PHE A 1 100 ? 14.883 -17.331 9.451 1.00 41.12 100 PHE A N 1
ATOM 789 C CA . PHE A 1 100 ? 15.949 -17.735 10.368 1.00 41.12 100 PHE A CA 1
ATOM 790 C C . PHE A 1 100 ? 16.596 -19.052 9.953 1.00 41.12 100 PHE A C 1
ATOM 792 O O . PHE A 1 100 ? 15.906 -20.070 10.006 1.00 41.12 100 PHE A O 1
ATOM 799 N N . ASN A 1 101 ? 17.884 -19.043 9.578 1.00 37.97 101 ASN A N 1
ATOM 800 C CA . ASN A 1 101 ? 18.672 -20.273 9.527 1.00 37.97 101 ASN A CA 1
ATOM 801 C C . ASN A 1 101 ? 18.300 -21.074 10.771 1.00 37.97 101 ASN A C 1
ATOM 803 O O . ASN A 1 101 ? 18.600 -20.654 11.892 1.00 37.97 101 ASN A O 1
ATOM 807 N N . VAL A 1 102 ? 17.552 -22.159 10.573 1.00 42.19 102 VAL A N 1
ATOM 808 C CA . VAL A 1 102 ? 17.173 -23.050 11.652 1.00 42.19 102 VAL A CA 1
ATOM 809 C C . VAL A 1 102 ? 18.511 -23.612 12.080 1.00 42.19 102 VAL A C 1
ATOM 811 O O . VAL A 1 102 ? 19.093 -24.429 11.369 1.00 42.19 102 VAL A O 1
ATOM 814 N N . HIS A 1 103 ? 19.078 -23.083 13.165 1.00 44.25 103 HIS A N 1
ATOM 815 C CA . HIS A 1 103 ? 20.213 -23.718 13.797 1.00 44.25 103 HIS A CA 1
ATOM 816 C C . HIS A 1 103 ? 19.716 -25.116 14.140 1.00 44.25 103 HIS A C 1
ATOM 818 O O . HIS A 1 103 ? 18.920 -25.294 15.063 1.00 44.25 103 HIS A O 1
ATOM 824 N N . HIS A 1 104 ? 20.114 -26.095 13.329 1.00 38.91 104 HIS A N 1
ATOM 825 C CA . HIS A 1 104 ? 20.017 -27.490 13.689 1.00 38.91 104 HIS A CA 1
ATOM 826 C C . HIS A 1 104 ? 20.808 -27.614 14.987 1.00 38.91 104 HIS A C 1
ATOM 828 O O . HIS A 1 104 ? 22.034 -27.660 14.973 1.00 38.91 104 HIS A O 1
ATOM 834 N N . PHE A 1 105 ? 20.107 -27.599 16.119 1.00 41.25 105 PHE A N 1
ATOM 835 C CA . PHE A 1 105 ? 20.657 -28.118 17.354 1.00 41.25 105 PHE A CA 1
ATOM 836 C C . PHE A 1 105 ? 20.865 -29.608 17.105 1.00 41.25 105 PHE A C 1
ATOM 838 O O . PHE A 1 105 ? 19.932 -30.407 17.195 1.00 41.25 105 PHE A O 1
ATOM 845 N N . THR A 1 106 ? 22.082 -29.977 16.717 1.00 40.16 106 THR A N 1
ATOM 846 C CA . THR A 1 106 ? 22.561 -31.341 16.886 1.00 40.16 106 THR A CA 1
ATOM 847 C C . THR A 1 106 ? 22.522 -31.623 18.382 1.00 40.16 106 THR A C 1
ATOM 849 O O . THR A 1 106 ? 23.253 -31.007 19.155 1.00 40.16 106 THR A O 1
ATOM 852 N N . LYS A 1 107 ? 21.595 -32.493 18.793 1.00 42.88 107 LYS A N 1
ATOM 853 C CA . LYS A 1 107 ? 21.658 -33.144 20.099 1.00 42.88 107 LYS A CA 1
ATOM 854 C C . LYS A 1 107 ? 22.869 -34.074 20.073 1.00 42.88 107 LYS A C 1
ATOM 856 O O . LYS A 1 107 ? 22.854 -35.035 19.305 1.00 42.88 107 LYS A O 1
ATOM 861 N N . GLU A 1 108 ? 23.867 -33.766 20.887 1.00 48.69 108 GLU A N 1
ATOM 862 C CA . GLU A 1 108 ? 24.785 -34.758 21.456 1.00 48.69 108 GLU A CA 1
ATOM 863 C C . GLU A 1 108 ? 24.323 -35.091 22.876 1.00 48.69 108 GLU A C 1
ATOM 865 O O . GLU A 1 108 ? 23.841 -34.159 23.568 1.00 48.69 108 GLU A O 1
#

Secondary structure (DSSP, 8-state):
-------------STTHHHHHHHHHHHHHTT--HHHHHHHTT--TTHHHHHHTTSSPPPHHHHHHHHHHTT---------SPPPPTTS--------------------

Radius of gyration: 17.24 Å; chains: 1; bounding box: 34×50×50 Å